Protein AF-A0A8T3W812-F1 (afdb_monomer_lite)

Foldseek 3Di:
DWDWDWDWDADPNDTDIAIATEDDPVCCVQWAWPDKDWFDDPRVVVVVQCVVPVCSRVFFRYKYWDPVPPCNVVSCVVVVRITIMITTGGDD

Sequence (92 aa):
MKGKFELNHTNNGRLETLIINEISKQETKNKVLLGSAYCVNIGHCAYLGTRHCNNFLSRVKYYFLDEEAINLKDYRKMEPNGICVEFYSDKK

Structure (mmCIF, N/CA/C/O backbone):
data_AF-A0A8T3W812-F1
#
_entry.id   AF-A0A8T3W812-F1
#
loop_
_atom_site.group_PDB
_atom_site.id
_atom_site.type_symbol
_atom_site.label_atom_id
_atom_site.label_alt_id
_atom_site.label_comp_id
_atom_site.label_asym_id
_atom_site.label_entity_id
_atom_site.label_seq_id
_atom_site.pdbx_PDB_ins_code
_atom_site.Cartn_x
_atom_site.Cartn_y
_atom_site.Cartn_z
_atom_site.occupancy
_atom_site.B_iso_or_equiv
_atom_site.auth_seq_id
_atom_site.auth_comp_id
_atom_site.auth_asym_id
_atom_site.auth_atom_id
_atom_site.pdbx_PDB_model_num
ATOM 1 N N . MET A 1 1 ? 13.998 9.986 3.387 1.00 47.53 1 MET A N 1
ATOM 2 C CA . MET A 1 1 ? 12.671 10.525 3.767 1.00 47.53 1 MET A CA 1
ATOM 3 C C . MET A 1 1 ? 11.657 9.423 3.536 1.00 47.53 1 MET A C 1
ATOM 5 O O . MET A 1 1 ? 11.740 8.815 2.482 1.00 47.53 1 MET A O 1
ATOM 9 N N . LYS A 1 2 ? 10.764 9.135 4.492 1.00 66.44 2 LYS A N 1
ATOM 10 C CA . LYS A 1 2 ? 9.639 8.211 4.257 1.00 66.44 2 LYS A CA 1
ATOM 11 C C . LYS A 1 2 ? 8.649 8.880 3.296 1.00 66.44 2 LYS A C 1
ATOM 13 O O . LYS A 1 2 ? 8.279 10.031 3.540 1.00 66.44 2 LYS A O 1
ATOM 18 N N . GLY A 1 3 ? 8.283 8.209 2.210 1.00 83.25 3 GLY A N 1
ATOM 19 C CA . GLY A 1 3 ? 7.360 8.704 1.197 1.00 83.25 3 GLY A CA 1
ATOM 20 C C . GLY A 1 3 ? 5.901 8.707 1.658 1.00 83.25 3 GLY A C 1
ATOM 21 O O . GLY A 1 3 ? 5.510 8.045 2.623 1.00 83.25 3 GLY A O 1
ATOM 22 N N . LYS A 1 4 ? 5.070 9.463 0.941 1.00 89.50 4 LYS A N 1
ATOM 23 C CA . LYS A 1 4 ? 3.609 9.453 1.076 1.00 89.50 4 LYS A CA 1
ATOM 24 C C . LYS A 1 4 ? 3.005 9.198 -0.293 1.00 89.50 4 LYS A C 1
ATOM 26 O O . LYS A 1 4 ? 3.497 9.734 -1.282 1.00 89.50 4 LYS A O 1
ATOM 31 N N . PHE A 1 5 ? 1.959 8.385 -0.336 1.00 87.12 5 PHE A N 1
ATOM 32 C CA . PHE A 1 5 ? 1.192 8.138 -1.546 1.00 87.12 5 PHE A CA 1
ATOM 33 C C . PHE A 1 5 ? -0.236 8.637 -1.342 1.00 87.12 5 PHE A C 1
ATOM 35 O O . PHE A 1 5 ? -0.905 8.244 -0.385 1.00 87.12 5 PHE A O 1
ATOM 42 N N . GLU A 1 6 ? -0.677 9.526 -2.225 1.00 89.69 6 GLU A N 1
ATOM 43 C CA . GLU A 1 6 ? -2.026 10.081 -2.211 1.00 89.69 6 GLU A CA 1
ATOM 44 C C . GLU A 1 6 ? -2.887 9.339 -3.224 1.00 89.69 6 GLU A C 1
ATOM 46 O O . GLU A 1 6 ? -2.545 9.235 -4.403 1.00 89.69 6 GLU A O 1
ATOM 51 N N . LEU A 1 7 ? -4.019 8.825 -2.756 1.00 84.06 7 LEU A N 1
ATOM 52 C CA . LEU A 1 7 ? -4.992 8.146 -3.588 1.00 84.06 7 LEU A CA 1
ATOM 53 C C . LEU A 1 7 ? -6.321 8.883 -3.523 1.00 84.06 7 LEU A C 1
ATOM 55 O O . LEU A 1 7 ? -6.968 8.946 -2.480 1.00 84.06 7 LEU A O 1
ATOM 59 N N . ASN A 1 8 ? -6.731 9.420 -4.665 1.00 85.00 8 ASN A N 1
ATOM 60 C CA . ASN A 1 8 ? -8.033 10.049 -4.814 1.00 85.00 8 ASN A CA 1
ATOM 61 C C . ASN A 1 8 ? -9.066 8.982 -5.183 1.00 85.00 8 ASN A C 1
ATOM 63 O O . ASN A 1 8 ? -8.869 8.222 -6.133 1.00 85.00 8 ASN A O 1
ATOM 67 N N . HIS A 1 9 ? -10.163 8.923 -4.434 1.00 77.50 9 HIS A N 1
ATOM 68 C CA . HIS A 1 9 ? -11.262 7.990 -4.680 1.00 77.50 9 HIS A CA 1
ATOM 69 C C . HIS A 1 9 ? -12.613 8.670 -4.484 1.00 77.50 9 HIS A C 1
ATOM 71 O O . HIS A 1 9 ? -12.714 9.698 -3.818 1.00 77.50 9 HIS A O 1
ATOM 77 N N . THR A 1 10 ? -13.660 8.118 -5.094 1.00 78.81 10 THR A N 1
ATOM 78 C CA . THR A 1 10 ? -15.023 8.628 -4.929 1.00 78.81 10 THR A CA 1
ATOM 79 C C . THR A 1 10 ? -15.797 7.724 -3.982 1.00 78.81 10 THR A C 1
ATOM 81 O O . THR A 1 10 ? -16.004 6.549 -4.274 1.00 78.81 10 THR A O 1
ATOM 84 N N . ASN A 1 11 ? -16.273 8.293 -2.880 1.00 74.00 11 ASN A N 1
ATOM 85 C CA . ASN A 1 11 ? -17.103 7.620 -1.892 1.00 74.00 11 ASN A CA 1
ATOM 86 C C . ASN A 1 11 ? -18.472 8.311 -1.831 1.00 74.00 11 ASN A C 1
ATOM 88 O O . ASN A 1 11 ? -18.557 9.498 -1.518 1.00 74.00 11 ASN A O 1
ATOM 92 N N . ASN A 1 12 ? -19.547 7.601 -2.187 1.00 78.44 12 ASN A N 1
ATOM 93 C CA . ASN A 1 12 ? -20.915 8.143 -2.236 1.00 78.44 12 ASN A CA 1
ATOM 94 C C . ASN A 1 12 ? -21.028 9.499 -2.972 1.00 78.44 12 ASN A C 1
ATOM 96 O O . ASN A 1 12 ? -21.709 10.417 -2.518 1.00 78.44 12 ASN A O 1
ATOM 100 N N . GLY A 1 13 ? -20.322 9.642 -4.099 1.00 79.56 13 GL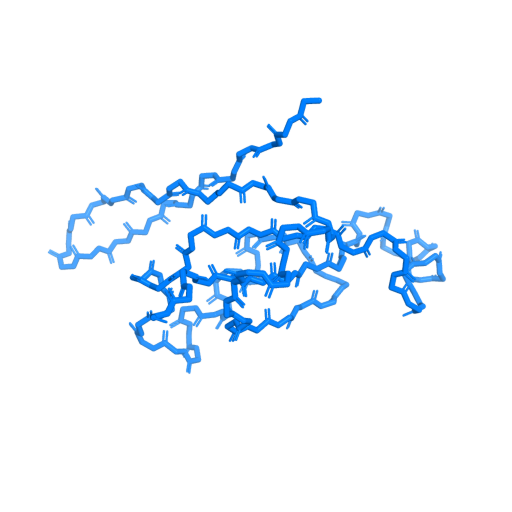Y A N 1
ATOM 101 C CA . GLY A 1 13 ? -20.320 10.865 -4.913 1.00 79.56 13 GLY A CA 1
ATOM 102 C C . GLY A 1 13 ? -19.431 12.000 -4.391 1.00 79.56 13 GLY A C 1
ATOM 103 O O . GLY A 1 13 ? -19.367 13.051 -5.024 1.00 79.56 13 GLY A O 1
ATOM 104 N N . ARG A 1 14 ? -18.717 11.808 -3.275 1.00 83.25 14 ARG A N 1
ATOM 105 C CA . ARG A 1 14 ? -17.719 12.755 -2.761 1.00 83.25 14 ARG A CA 1
ATOM 106 C C . ARG A 1 14 ? -16.318 12.299 -3.132 1.00 83.25 14 ARG A C 1
ATOM 108 O O . ARG A 1 14 ? -15.973 11.136 -2.934 1.00 83.25 14 ARG A O 1
ATOM 115 N N . LEU A 1 15 ? -15.519 13.218 -3.668 1.00 84.12 15 LEU A N 1
ATOM 116 C CA . LEU A 1 15 ? -14.092 12.992 -3.851 1.00 84.12 15 LEU A CA 1
ATOM 117 C C . LEU A 1 15 ? -13.414 13.050 -2.481 1.00 84.12 15 LEU A C 1
ATOM 119 O O . LEU A 1 15 ? -13.519 14.048 -1.771 1.00 84.12 15 LEU A O 1
ATOM 123 N N . GLU A 1 16 ? -12.735 11.974 -2.125 1.00 87.00 16 GLU A N 1
ATOM 124 C CA . GLU A 1 16 ? -11.949 11.847 -0.908 1.00 87.00 16 GLU A CA 1
ATOM 125 C C . GLU A 1 16 ? -10.494 11.551 -1.282 1.00 87.00 16 GLU A C 1
ATOM 127 O O . GLU A 1 16 ? -10.213 10.887 -2.285 1.00 87.00 16 GLU A O 1
ATOM 132 N N . THR A 1 17 ? -9.564 12.017 -0.452 1.00 87.56 17 THR A N 1
ATOM 133 C CA . THR A 1 17 ? -8.135 11.733 -0.600 1.00 87.56 17 THR A CA 1
ATOM 134 C C . THR A 1 17 ? -7.679 10.861 0.558 1.00 87.56 17 THR A C 1
ATOM 136 O O . THR A 1 17 ? -7.782 11.244 1.724 1.00 87.56 17 THR A O 1
ATOM 139 N N . LEU A 1 18 ? -7.157 9.683 0.234 1.00 88.19 18 LEU A N 1
ATOM 140 C CA . LEU A 1 18 ? -6.523 8.781 1.179 1.00 88.19 18 LEU A CA 1
ATOM 141 C C . LEU A 1 18 ? -5.010 8.987 1.131 1.00 88.19 18 LEU A C 1
ATOM 143 O O . LEU A 1 18 ? -4.397 8.887 0.071 1.00 88.19 18 LEU A O 1
ATOM 147 N N . ILE A 1 19 ? -4.405 9.237 2.290 1.00 90.19 19 ILE A N 1
ATOM 148 C CA . ILE A 1 19 ? -2.951 9.337 2.429 1.00 90.19 19 ILE A CA 1
ATOM 149 C C . ILE A 1 19 ? -2.434 8.021 3.004 1.00 90.19 19 ILE A C 1
ATOM 151 O O . ILE A 1 19 ? -2.758 7.660 4.137 1.00 90.19 19 ILE A O 1
ATOM 155 N N . ILE A 1 20 ? -1.605 7.325 2.232 1.00 91.94 20 ILE A N 1
ATOM 156 C CA . ILE A 1 20 ? -0.966 6.069 2.626 1.00 91.94 20 ILE A CA 1
ATOM 157 C C . ILE A 1 20 ? 0.513 6.354 2.904 1.00 91.94 20 ILE A C 1
ATOM 159 O O . ILE A 1 20 ? 1.210 6.951 2.081 1.00 91.94 20 ILE A O 1
ATOM 163 N N . ASN A 1 21 ? 0.998 5.947 4.078 1.00 93.75 21 ASN A N 1
ATOM 164 C CA . ASN A 1 21 ? 2.363 6.251 4.513 1.00 93.75 21 ASN A CA 1
ATOM 165 C C . ASN A 1 21 ? 3.323 5.104 4.199 1.00 93.75 21 ASN A C 1
ATOM 167 O O . ASN A 1 21 ? 3.017 3.944 4.474 1.00 93.75 21 ASN A O 1
ATOM 171 N N . GLU A 1 22 ? 4.505 5.430 3.688 1.00 93.75 22 GLU A N 1
ATOM 172 C CA . GLU A 1 22 ? 5.567 4.443 3.532 1.00 93.75 22 GLU A CA 1
ATOM 173 C C . GLU A 1 22 ? 6.125 4.026 4.900 1.00 93.75 22 GLU A C 1
ATOM 175 O O . GLU A 1 22 ? 6.373 4.869 5.771 1.00 93.75 22 GLU A O 1
ATOM 180 N N . ILE A 1 23 ? 6.344 2.727 5.090 1.00 94.31 23 ILE A N 1
ATOM 181 C CA . ILE A 1 23 ? 6.936 2.147 6.300 1.00 94.31 23 ILE A CA 1
ATOM 182 C C . ILE A 1 23 ? 8.160 1.295 5.959 1.00 94.31 23 ILE A C 1
ATOM 184 O O . ILE A 1 23 ? 8.298 0.808 4.844 1.00 94.31 23 ILE A O 1
ATOM 188 N N . SER A 1 24 ? 9.049 1.099 6.932 1.00 92.81 24 SER A N 1
ATOM 189 C CA . SER A 1 24 ? 10.203 0.201 6.806 1.00 92.81 24 SER A CA 1
ATOM 190 C C . SER A 1 24 ? 9.836 -1.271 7.026 1.00 92.81 24 SER A C 1
ATOM 192 O O . SER A 1 24 ? 8.841 -1.593 7.680 1.00 92.81 24 SER A O 1
ATOM 194 N N . LYS A 1 25 ? 10.716 -2.180 6.585 1.00 91.56 25 LYS A N 1
ATOM 195 C CA . LYS A 1 25 ? 10.607 -3.633 6.818 1.00 91.56 25 LYS A CA 1
ATOM 196 C C . LYS A 1 25 ? 10.524 -4.007 8.304 1.00 91.56 25 LYS A C 1
ATOM 198 O O . LYS A 1 25 ? 9.967 -5.040 8.655 1.00 91.56 25 LYS A O 1
ATOM 203 N N . GLN A 1 26 ? 11.088 -3.207 9.211 1.00 92.50 26 GLN A N 1
ATOM 204 C CA . GLN A 1 26 ? 10.961 -3.451 10.651 1.00 92.50 26 GLN A CA 1
ATOM 205 C C . GLN A 1 26 ? 9.554 -3.116 11.161 1.00 92.50 26 GLN A C 1
ATOM 207 O O . GLN A 1 26 ? 9.028 -3.823 12.021 1.00 92.50 26 GLN A O 1
ATOM 212 N N . GLU A 1 27 ? 8.940 -2.061 10.628 1.00 93.25 27 GLU A N 1
ATOM 213 C CA . GLU A 1 27 ? 7.610 -1.597 11.028 1.00 93.25 27 GLU A CA 1
ATOM 214 C C . GLU A 1 27 ? 6.497 -2.551 10.576 1.00 93.25 27 GLU A C 1
ATOM 216 O O . GLU A 1 27 ? 5.493 -2.670 11.283 1.00 93.25 27 GLU A O 1
ATOM 221 N N . THR A 1 28 ? 6.685 -3.287 9.471 1.00 93.25 28 THR A N 1
ATOM 222 C CA . THR A 1 28 ? 5.695 -4.261 8.966 1.00 93.25 28 THR A CA 1
ATOM 223 C C . THR A 1 28 ? 5.343 -5.340 9.993 1.00 93.25 28 THR A C 1
ATOM 225 O O . THR A 1 28 ? 4.190 -5.759 10.076 1.00 93.25 28 THR A O 1
ATOM 228 N N . LYS A 1 29 ? 6.288 -5.729 10.863 1.00 92.81 29 LYS A N 1
ATOM 229 C CA . LYS A 1 29 ? 6.091 -6.743 11.922 1.00 92.81 29 LYS A CA 1
ATOM 230 C C . LYS A 1 29 ? 4.978 -6.385 12.917 1.00 92.81 29 LYS A C 1
ATOM 232 O O . LYS A 1 29 ? 4.372 -7.264 13.536 1.00 92.81 29 LYS A O 1
ATOM 237 N N . ASN A 1 30 ? 4.702 -5.090 13.066 1.00 93.62 30 ASN A N 1
ATOM 238 C CA . ASN A 1 30 ? 3.683 -4.552 13.965 1.00 93.62 30 ASN A CA 1
ATOM 239 C C . ASN A 1 30 ? 2.409 -4.125 13.224 1.00 93.62 30 ASN A C 1
ATOM 241 O O . ASN A 1 30 ? 1.589 -3.394 13.781 1.00 93.62 30 ASN A O 1
ATOM 245 N N . LYS A 1 31 ? 2.237 -4.560 11.974 1.00 95.19 31 LYS A N 1
ATOM 246 C CA . LYS A 1 31 ? 1.098 -4.239 11.114 1.00 95.19 31 LYS A CA 1
ATOM 247 C C . LYS A 1 31 ? 0.453 -5.515 10.575 1.00 95.19 31 LYS A C 1
ATOM 249 O O . LYS A 1 31 ? 0.965 -6.616 10.768 1.00 95.19 31 LYS A O 1
ATOM 254 N N . VAL A 1 32 ? -0.707 -5.370 9.942 1.00 95.19 32 VAL A N 1
ATOM 255 C CA . VAL A 1 32 ? -1.437 -6.486 9.321 1.00 95.19 32 VAL A CA 1
ATOM 256 C C . VAL A 1 32 ? -1.358 -6.341 7.813 1.00 95.19 32 VAL A C 1
ATOM 258 O O . VAL A 1 32 ? -1.801 -5.325 7.280 1.00 95.19 32 VAL A O 1
ATOM 261 N N . LEU A 1 33 ? -0.804 -7.350 7.139 1.00 92.38 33 LEU A N 1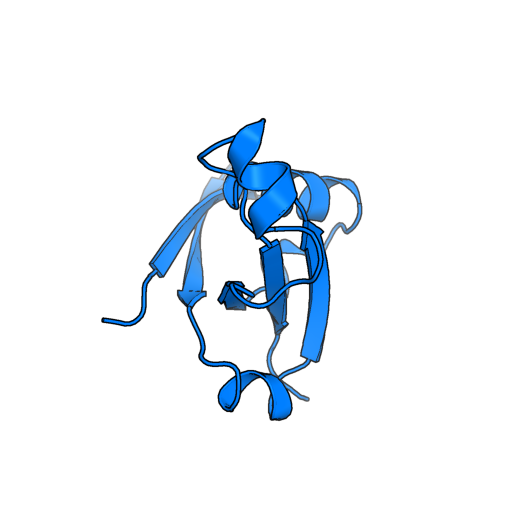
ATOM 262 C CA . LEU A 1 33 ? -0.741 -7.404 5.682 1.00 92.38 33 LEU A CA 1
ATOM 263 C C . LEU A 1 33 ? -2.160 -7.527 5.110 1.00 92.38 33 LEU A C 1
ATOM 265 O O . LEU A 1 33 ? -2.916 -8.428 5.472 1.00 92.38 33 LEU A O 1
ATOM 269 N N . LEU A 1 34 ? -2.521 -6.601 4.227 1.00 90.25 34 LEU A N 1
ATOM 270 C CA . LEU A 1 34 ? -3.792 -6.595 3.500 1.00 90.25 34 LEU A CA 1
ATOM 271 C C . LEU A 1 34 ? -3.663 -7.242 2.122 1.00 90.25 34 LEU A C 1
ATOM 273 O O . LEU A 1 34 ? -4.638 -7.792 1.617 1.00 90.25 34 LEU A O 1
ATOM 277 N N . GLY A 1 35 ? -2.477 -7.157 1.525 1.00 87.56 35 GLY A N 1
ATOM 278 C CA . GLY A 1 35 ? -2.172 -7.737 0.227 1.00 87.56 35 GLY A CA 1
ATOM 279 C C . GLY A 1 35 ? -0.836 -7.241 -0.307 1.00 87.56 35 GLY A C 1
ATOM 280 O O . GLY A 1 35 ? -0.306 -6.230 0.157 1.00 87.56 35 GLY A O 1
ATOM 281 N N . SER A 1 36 ? -0.315 -7.958 -1.293 1.00 86.88 36 SER A N 1
ATOM 282 C CA . SER A 1 36 ? 0.902 -7.616 -2.018 1.00 86.88 36 SER A CA 1
ATOM 283 C C . SER A 1 36 ? 0.619 -7.543 -3.513 1.00 86.88 36 SER A C 1
ATOM 285 O O . SER A 1 36 ? -0.291 -8.194 -4.031 1.00 86.88 36 SER A O 1
ATOM 287 N N . ALA A 1 37 ? 1.387 -6.714 -4.203 1.00 82.31 37 ALA A N 1
ATOM 288 C CA . ALA A 1 37 ? 1.342 -6.587 -5.644 1.00 82.31 37 ALA A CA 1
ATOM 289 C C . ALA A 1 37 ? 2.764 -6.455 -6.178 1.00 82.31 37 ALA A C 1
ATOM 291 O O . ALA A 1 37 ? 3.589 -5.716 -5.639 1.00 82.31 37 ALA A O 1
ATOM 292 N N . TYR A 1 38 ? 3.025 -7.178 -7.258 1.00 79.06 38 TYR A N 1
ATOM 293 C CA . TYR A 1 38 ? 4.328 -7.254 -7.893 1.00 79.06 38 TYR A CA 1
ATOM 294 C C . TYR A 1 38 ? 4.232 -6.626 -9.272 1.00 79.06 38 TYR A C 1
ATOM 296 O O . TYR A 1 38 ? 3.223 -6.781 -9.961 1.00 79.06 38 TYR A O 1
ATOM 304 N N . CYS A 1 39 ? 5.316 -5.984 -9.695 1.00 70.00 39 CYS A N 1
ATOM 305 C CA . CYS A 1 39 ? 5.564 -5.672 -11.095 1.00 70.00 39 CYS A CA 1
ATOM 306 C C . CYS A 1 39 ? 4.593 -4.650 -11.726 1.00 70.00 39 CYS A C 1
ATOM 308 O O . CYS A 1 39 ? 4.552 -4.515 -12.947 1.00 70.00 39 CYS A O 1
ATOM 310 N N . VAL A 1 40 ? 3.853 -3.883 -10.920 1.00 68.81 40 VAL A N 1
ATOM 311 C CA . VAL A 1 40 ? 2.945 -2.814 -11.381 1.00 68.81 40 VAL A CA 1
ATOM 312 C C . VAL A 1 40 ? 3.102 -1.564 -10.513 1.00 68.81 40 VAL A C 1
ATOM 314 O O . VAL A 1 40 ? 3.629 -1.649 -9.408 1.00 68.81 40 VAL A O 1
ATOM 317 N N . ASN A 1 41 ? 2.687 -0.388 -10.999 1.00 75.44 41 ASN A N 1
ATOM 318 C CA . ASN A 1 41 ? 2.798 0.850 -10.216 1.00 75.44 41 ASN A CA 1
ATOM 319 C C . ASN A 1 41 ? 1.818 0.865 -9.021 1.00 75.44 41 ASN A C 1
ATOM 321 O O . ASN A 1 41 ? 0.756 0.245 -9.066 1.00 75.44 41 ASN A O 1
ATOM 325 N N . ILE A 1 42 ? 2.153 1.612 -7.962 1.00 75.56 42 ILE A N 1
ATOM 326 C CA . ILE A 1 42 ? 1.395 1.624 -6.694 1.00 75.56 42 ILE A CA 1
ATOM 327 C C . ILE A 1 42 ? -0.074 2.046 -6.869 1.00 75.56 42 ILE A C 1
ATOM 329 O O . ILE A 1 42 ? -0.954 1.501 -6.203 1.00 75.56 42 ILE A O 1
ATOM 333 N N . GLY A 1 43 ? -0.356 2.963 -7.801 1.00 74.50 43 GLY A N 1
ATOM 334 C CA . GLY A 1 43 ? -1.720 3.386 -8.120 1.00 74.50 43 GLY A CA 1
ATOM 335 C C . GLY A 1 43 ? -2.545 2.263 -8.749 1.00 74.50 43 GLY A C 1
ATOM 336 O O . GLY A 1 43 ? -3.696 2.056 -8.369 1.00 74.50 43 GLY A O 1
ATOM 337 N N . HIS A 1 44 ? -1.941 1.485 -9.647 1.00 75.31 44 HIS A N 1
ATOM 338 C CA . HIS A 1 44 ? -2.551 0.309 -10.257 1.00 75.31 44 HIS A CA 1
ATOM 339 C C . HIS A 1 44 ? -2.823 -0.768 -9.201 1.00 75.31 44 HIS A C 1
ATOM 341 O O . HIS A 1 44 ? -3.920 -1.327 -9.170 1.00 75.31 44 HIS A O 1
ATOM 347 N N . CYS A 1 45 ? -1.877 -1.020 -8.289 1.00 75.88 45 CYS A N 1
ATOM 348 C CA . CYS A 1 45 ? -2.091 -1.963 -7.191 1.00 75.88 45 CYS A CA 1
ATOM 349 C C . CYS A 1 45 ? -3.281 -1.550 -6.323 1.00 75.88 45 CYS A C 1
ATOM 351 O O . CYS A 1 45 ? -4.130 -2.373 -5.984 1.00 75.88 45 CYS A O 1
ATOM 353 N N . ALA A 1 46 ? -3.348 -0.265 -5.973 1.00 76.56 46 ALA A N 1
ATOM 354 C CA . ALA A 1 46 ? -4.407 0.247 -5.128 1.00 76.56 46 ALA A CA 1
ATOM 355 C C . ALA A 1 46 ? -5.775 0.184 -5.828 1.00 76.56 46 ALA A C 1
ATOM 357 O O . ALA A 1 46 ? -6.745 -0.232 -5.200 1.00 76.56 46 ALA A O 1
ATOM 358 N N . TYR A 1 47 ? -5.842 0.495 -7.129 1.00 81.19 47 TYR A N 1
ATOM 359 C CA . TYR A 1 47 ? -7.043 0.314 -7.952 1.00 81.19 47 TYR A CA 1
ATOM 360 C C . TYR A 1 47 ? -7.512 -1.148 -7.996 1.00 81.19 47 TYR A C 1
ATOM 362 O O . TYR A 1 47 ? -8.691 -1.426 -7.801 1.00 81.19 47 TYR A O 1
ATOM 370 N N . LEU A 1 48 ? -6.608 -2.110 -8.201 1.00 80.00 48 LEU A N 1
ATOM 371 C CA . LEU A 1 48 ? -6.981 -3.528 -8.151 1.00 80.00 48 LEU A CA 1
ATOM 372 C C . LEU A 1 48 ? -7.485 -3.926 -6.757 1.00 80.00 48 LEU A C 1
ATOM 374 O O . LEU A 1 48 ? -8.490 -4.629 -6.642 1.00 80.00 48 LEU A O 1
ATOM 378 N N . GLY A 1 49 ? -6.847 -3.416 -5.701 1.00 79.62 49 GLY A N 1
ATOM 379 C CA . GLY A 1 49 ? -7.293 -3.596 -4.322 1.00 79.62 49 GLY A CA 1
ATOM 380 C C . GLY A 1 49 ? -8.740 -3.144 -4.104 1.00 79.62 49 GLY A C 1
ATOM 381 O O . GLY A 1 49 ? -9.516 -3.878 -3.492 1.00 79.62 49 GLY A O 1
ATOM 382 N N . THR A 1 50 ? -9.140 -1.995 -4.662 1.00 80.00 50 THR A N 1
ATOM 383 C CA . THR A 1 50 ? -10.529 -1.508 -4.556 1.00 80.00 50 THR A CA 1
ATOM 384 C C . THR A 1 50 ? -11.526 -2.382 -5.309 1.00 80.00 50 THR A C 1
ATOM 386 O O . THR A 1 50 ? -12.650 -2.557 -4.847 1.00 80.00 50 THR A O 1
ATOM 389 N N . ARG A 1 51 ? -11.126 -2.966 -6.447 1.00 80.25 51 ARG A N 1
ATOM 390 C CA . ARG A 1 51 ? -11.998 -3.842 -7.242 1.00 80.25 51 ARG A CA 1
ATOM 391 C C . ARG A 1 51 ? -12.245 -5.200 -6.602 1.00 80.25 51 ARG A C 1
ATOM 393 O O . ARG A 1 51 ? -13.319 -5.763 -6.793 1.00 80.25 51 ARG A O 1
ATOM 400 N N . HIS A 1 52 ? -11.257 -5.739 -5.895 1.00 79.69 52 HIS A N 1
ATOM 401 C CA . HIS A 1 52 ? -11.338 -7.079 -5.309 1.00 79.69 52 HIS A CA 1
ATOM 402 C C . HIS A 1 52 ? -11.761 -7.076 -3.837 1.00 79.69 52 HIS A C 1
ATOM 404 O O . HIS A 1 52 ? -12.176 -8.111 -3.319 1.00 79.69 52 HIS A O 1
ATOM 410 N N . CYS A 1 53 ? -11.668 -5.936 -3.151 1.00 80.88 53 CYS A N 1
ATOM 411 C CA . CYS A 1 53 ? -11.983 -5.826 -1.736 1.00 80.88 53 CYS A CA 1
ATOM 412 C C . CYS A 1 53 ? -12.695 -4.497 -1.447 1.00 80.88 53 CYS A C 1
ATOM 414 O O . CYS A 1 53 ? -12.080 -3.433 -1.375 1.00 80.88 53 CYS A O 1
ATOM 416 N N . ASN A 1 54 ? -14.010 -4.579 -1.219 1.00 77.94 54 ASN A N 1
ATOM 417 C CA . ASN A 1 54 ? -14.897 -3.420 -1.037 1.00 77.94 54 ASN A CA 1
ATOM 418 C C . ASN A 1 54 ? -14.496 -2.494 0.126 1.00 77.94 54 ASN A C 1
ATOM 420 O O . ASN A 1 54 ? -14.892 -1.335 0.151 1.00 77.94 54 ASN A O 1
ATOM 424 N N . ASN A 1 55 ? -13.726 -2.991 1.099 1.00 84.88 55 ASN A N 1
ATOM 425 C CA . ASN A 1 55 ? -13.238 -2.210 2.238 1.00 84.88 55 ASN A CA 1
ATOM 426 C C . ASN A 1 55 ? -11.712 -2.028 2.234 1.00 84.88 55 ASN A C 1
ATOM 428 O O . ASN A 1 55 ? -11.125 -1.716 3.270 1.00 84.88 55 ASN A O 1
ATOM 432 N N . PHE A 1 56 ? -11.052 -2.228 1.089 1.00 87.62 56 PHE A N 1
ATOM 433 C CA . PHE A 1 56 ? -9.603 -2.073 0.971 1.00 87.62 56 PHE A CA 1
ATOM 434 C C . PHE A 1 56 ? -9.154 -0.663 1.363 1.00 87.62 56 PHE A C 1
ATOM 436 O O . PHE A 1 56 ? -8.313 -0.506 2.248 1.00 87.62 56 PHE A O 1
ATOM 443 N N . LEU A 1 57 ? -9.778 0.360 0.773 1.00 84.00 57 LEU A N 1
ATOM 444 C CA . LEU A 1 57 ? -9.415 1.759 1.009 1.00 84.00 57 LEU A CA 1
ATOM 445 C C . LEU A 1 57 ? -9.646 2.211 2.450 1.00 84.00 57 LEU A C 1
ATOM 447 O O . LEU A 1 57 ? -8.865 2.992 2.976 1.00 84.00 57 LEU A O 1
ATOM 451 N N . SER A 1 58 ? -10.665 1.681 3.128 1.00 85.81 58 SER A N 1
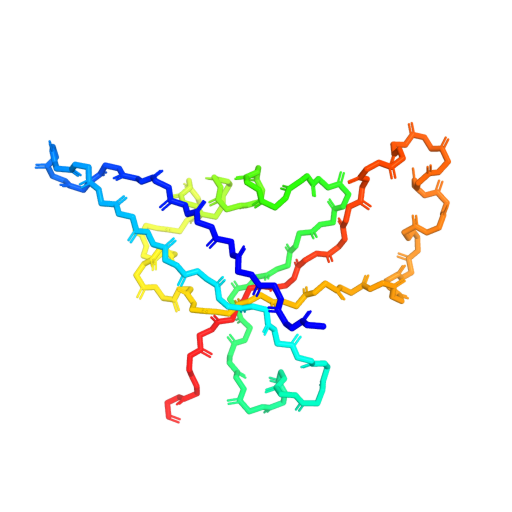ATOM 452 C CA . SER A 1 58 ? -10.911 2.015 4.535 1.00 85.81 58 SER A CA 1
ATOM 453 C C . SER A 1 58 ? -9.933 1.329 5.496 1.00 85.81 58 SER A C 1
ATOM 455 O O . SER A 1 58 ? -9.885 1.669 6.677 1.00 85.81 58 SER A O 1
ATOM 457 N N . ARG A 1 59 ? -9.196 0.314 5.029 1.00 90.19 59 ARG A N 1
ATOM 458 C CA . ARG A 1 59 ? -8.271 -0.487 5.846 1.00 90.19 59 ARG A CA 1
ATOM 459 C C . ARG A 1 59 ? -6.816 -0.113 5.616 1.00 90.19 59 ARG A C 1
ATOM 461 O O . ARG A 1 59 ? -6.027 -0.196 6.557 1.00 90.19 59 ARG A O 1
ATOM 468 N N . VAL A 1 60 ? -6.456 0.241 4.386 1.00 91.75 60 VAL A N 1
ATOM 469 C CA . VAL A 1 60 ? -5.072 0.527 4.021 1.00 91.75 60 VAL A CA 1
ATOM 470 C C . VAL A 1 60 ? -4.617 1.852 4.619 1.00 91.75 60 VAL A C 1
ATOM 472 O O . VAL A 1 60 ? -5.259 2.886 4.470 1.00 91.75 60 VAL A O 1
ATOM 475 N N . LYS A 1 61 ? -3.497 1.799 5.335 1.00 92.75 61 LYS A N 1
ATOM 476 C CA . LYS A 1 61 ? -2.887 2.962 5.995 1.00 92.75 61 LYS A CA 1
ATOM 477 C C . LYS A 1 61 ? -1.407 3.100 5.681 1.00 92.75 61 LYS A C 1
ATOM 479 O O . LYS A 1 61 ? -0.867 4.207 5.721 1.00 92.75 61 LYS A O 1
ATOM 484 N N . TYR A 1 62 ? -0.762 1.980 5.367 1.00 94.38 62 TYR A N 1
ATOM 485 C CA . TYR A 1 62 ? 0.666 1.934 5.108 1.00 94.38 62 TYR A CA 1
ATOM 486 C C . TYR A 1 62 ? 0.978 1.126 3.858 1.00 94.38 62 TYR A C 1
ATOM 488 O O . TYR A 1 62 ? 0.223 0.219 3.496 1.00 94.38 62 TYR A O 1
ATOM 496 N N . TYR A 1 63 ? 2.113 1.439 3.244 1.00 93.12 63 TYR A N 1
ATOM 497 C CA . TYR A 1 63 ? 2.718 0.609 2.217 1.00 93.12 63 TYR A CA 1
ATOM 498 C C . TYR A 1 63 ? 4.208 0.396 2.492 1.00 93.12 63 TYR A C 1
ATOM 500 O O . TYR A 1 63 ? 4.861 1.240 3.101 1.00 93.12 63 TYR A O 1
ATOM 508 N N . PHE A 1 64 ? 4.738 -0.737 2.050 1.00 91.94 64 PHE A N 1
ATOM 509 C CA . PHE A 1 64 ? 6.168 -1.038 2.061 1.00 91.94 64 PHE A CA 1
ATOM 510 C C . PHE A 1 64 ? 6.601 -1.374 0.636 1.00 91.94 64 PHE A C 1
ATOM 512 O O . PHE A 1 64 ? 5.943 -2.178 -0.025 1.00 91.94 64 PHE A O 1
ATOM 519 N N . LEU A 1 65 ? 7.679 -0.746 0.166 1.00 89.12 65 LEU A N 1
ATOM 520 C CA . LEU A 1 65 ? 8.317 -1.098 -1.098 1.00 89.12 65 LEU A CA 1
ATOM 521 C C . LEU A 1 65 ? 9.349 -2.193 -0.837 1.00 89.12 65 LEU A C 1
ATOM 523 O O . LEU A 1 65 ? 10.382 -1.949 -0.214 1.00 89.12 65 LEU A O 1
ATOM 527 N N . ASP A 1 66 ? 9.064 -3.399 -1.317 1.00 85.31 66 ASP A N 1
ATOM 528 C CA . ASP A 1 66 ? 9.992 -4.518 -1.200 1.00 85.31 66 ASP A CA 1
ATOM 529 C C . ASP A 1 66 ? 11.000 -4.486 -2.354 1.00 85.31 66 ASP A C 1
ATOM 531 O O . ASP A 1 66 ? 10.796 -5.064 -3.423 1.00 85.31 66 ASP A O 1
ATOM 535 N N . GLU A 1 67 ? 12.102 -3.768 -2.150 1.00 75.25 67 GLU A N 1
ATOM 536 C CA . GLU A 1 67 ? 13.202 -3.691 -3.120 1.00 75.25 67 GLU A CA 1
ATOM 537 C C . GLU A 1 67 ? 14.000 -4.999 -3.237 1.00 75.25 67 GLU A C 1
ATOM 539 O O . GLU A 1 67 ? 14.723 -5.200 -4.218 1.00 75.25 67 GLU A O 1
ATOM 544 N N . GLU A 1 68 ? 13.871 -5.891 -2.250 1.00 72.56 68 GLU A N 1
ATOM 545 C CA . GLU A 1 68 ? 14.556 -7.185 -2.197 1.00 72.56 68 GLU A CA 1
ATOM 546 C C . GLU A 1 68 ? 13.720 -8.315 -2.807 1.00 72.56 68 GLU A C 1
ATOM 548 O O . GLU A 1 68 ? 14.210 -9.444 -2.901 1.00 72.56 68 GLU A O 1
ATOM 553 N N . ALA A 1 69 ? 12.488 -8.026 -3.242 1.00 71.62 69 ALA A N 1
ATOM 554 C CA . ALA A 1 69 ? 11.588 -9.008 -3.822 1.00 71.62 69 ALA A CA 1
ATOM 555 C C . ALA A 1 69 ? 12.291 -9.797 -4.937 1.00 71.62 69 ALA A C 1
ATOM 557 O O . ALA A 1 69 ? 12.782 -9.243 -5.931 1.00 71.62 69 ALA A O 1
ATOM 558 N N . ILE A 1 70 ? 12.331 -11.121 -4.760 1.00 61.12 70 ILE A N 1
ATOM 559 C CA . ILE A 1 70 ? 12.877 -12.053 -5.746 1.00 61.12 70 ILE A CA 1
ATOM 560 C C . ILE A 1 70 ? 12.137 -11.791 -7.064 1.00 61.12 70 ILE A C 1
ATOM 562 O O . ILE A 1 70 ? 10.909 -11.739 -7.088 1.00 61.12 70 ILE A O 1
ATOM 566 N N . ASN A 1 71 ? 12.898 -11.599 -8.146 1.00 67.00 71 ASN A N 1
ATOM 567 C CA . ASN A 1 71 ? 12.461 -11.228 -9.503 1.00 67.00 71 ASN A CA 1
ATOM 568 C C . ASN A 1 71 ? 12.301 -9.729 -9.811 1.00 67.00 71 ASN A C 1
ATOM 570 O O . ASN A 1 71 ? 12.175 -9.392 -10.988 1.00 67.00 71 ASN A O 1
ATOM 574 N N . LEU A 1 72 ? 12.388 -8.804 -8.843 1.00 71.81 72 LEU A N 1
ATOM 575 C CA . LEU A 1 72 ? 12.253 -7.371 -9.157 1.00 71.81 72 LEU A CA 1
ATOM 576 C C . LEU A 1 72 ? 13.392 -6.866 -10.055 1.00 71.81 72 LEU A C 1
ATOM 578 O O . LEU A 1 72 ? 13.165 -6.085 -10.977 1.00 71.81 72 LEU A O 1
ATOM 582 N N . LYS A 1 73 ? 14.621 -7.347 -9.823 1.00 71.19 73 LYS A N 1
ATOM 583 C CA . LYS A 1 73 ? 15.796 -6.990 -10.637 1.00 71.19 73 LYS A CA 1
ATOM 584 C C . LYS A 1 73 ? 15.662 -7.442 -12.088 1.00 71.19 73 LYS A C 1
ATOM 586 O O . LYS A 1 73 ? 16.022 -6.689 -12.986 1.00 71.19 73 LYS A O 1
ATOM 591 N N . ASP A 1 74 ? 15.161 -8.653 -12.314 1.00 74.88 74 ASP A N 1
ATOM 592 C CA . ASP A 1 74 ? 14.984 -9.187 -13.664 1.00 74.88 74 ASP A CA 1
ATOM 593 C C . ASP A 1 74 ? 13.786 -8.552 -14.365 1.00 74.88 74 ASP A C 1
ATOM 595 O O . ASP A 1 74 ? 13.879 -8.221 -15.543 1.00 74.88 74 ASP A O 1
ATOM 599 N N . TYR A 1 75 ? 12.706 -8.274 -13.635 1.00 72.12 75 TYR A N 1
ATOM 600 C CA . TYR A 1 75 ? 11.551 -7.576 -14.185 1.00 72.12 75 TYR A CA 1
ATOM 601 C C . TYR A 1 75 ? 11.853 -6.120 -14.543 1.00 72.12 75 TYR A C 1
ATOM 603 O O . TYR A 1 75 ? 11.444 -5.662 -15.605 1.00 72.12 75 TYR A O 1
ATOM 611 N N . ARG A 1 76 ? 12.640 -5.400 -13.731 1.00 73.00 76 ARG A N 1
ATOM 612 C CA . ARG A 1 76 ? 13.075 -4.026 -14.043 1.00 73.00 76 ARG A CA 1
ATOM 613 C C . ARG A 1 76 ? 13.895 -3.915 -15.332 1.00 73.00 76 ARG A C 1
ATOM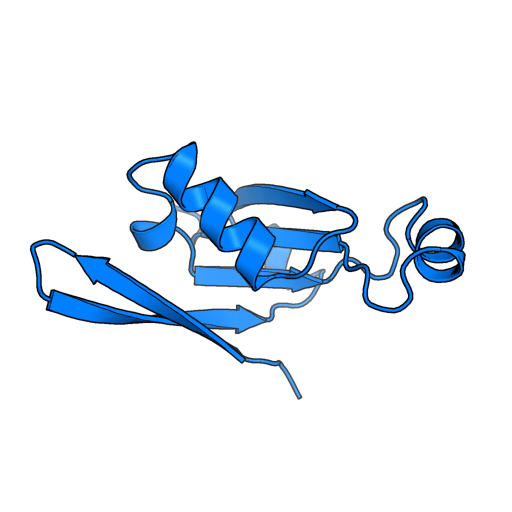 615 O O . ARG A 1 76 ? 14.033 -2.816 -15.858 1.00 73.00 76 ARG A O 1
ATOM 622 N N . LYS A 1 77 ? 14.409 -5.029 -15.873 1.00 79.31 77 LYS A N 1
ATOM 623 C CA . LYS A 1 77 ? 15.009 -5.057 -17.218 1.00 79.31 77 LYS A CA 1
ATOM 624 C C . LYS A 1 77 ? 13.962 -4.899 -18.326 1.00 79.31 77 LYS A C 1
ATOM 626 O O . LYS A 1 77 ? 14.298 -4.389 -19.386 1.00 79.31 77 LYS A O 1
ATOM 631 N N . MET A 1 78 ? 12.731 -5.355 -18.094 1.00 76.06 78 MET A N 1
ATOM 632 C CA . MET A 1 78 ? 11.606 -5.258 -19.033 1.00 76.06 78 MET A CA 1
ATOM 633 C C . MET A 1 78 ? 10.740 -4.027 -18.750 1.00 76.06 78 MET A C 1
ATOM 635 O O . MET A 1 78 ? 10.382 -3.303 -19.669 1.00 76.06 78 MET A O 1
ATOM 639 N N . GLU A 1 79 ? 10.455 -3.768 -17.475 1.00 75.25 79 GLU A N 1
ATOM 640 C CA . GLU A 1 79 ? 9.620 -2.666 -16.997 1.00 75.25 79 GLU A CA 1
ATOM 641 C C . GLU A 1 79 ? 10.386 -1.871 -15.932 1.00 75.25 79 GLU A C 1
ATOM 643 O O . GLU A 1 79 ? 10.305 -2.180 -14.736 1.00 75.25 79 GLU A O 1
ATOM 648 N N . PRO A 1 80 ? 11.148 -0.838 -16.339 1.00 73.56 80 PRO A N 1
ATOM 649 C CA . PRO A 1 80 ? 12.079 -0.112 -15.469 1.00 73.56 80 PRO A CA 1
ATOM 650 C C . PRO A 1 80 ? 11.443 0.469 -14.201 1.00 73.56 80 PRO A C 1
ATOM 652 O O . PRO A 1 80 ? 12.116 0.635 -13.186 1.00 73.56 80 PRO A O 1
ATOM 655 N N . ASN A 1 81 ? 10.135 0.733 -14.249 1.00 72.44 81 ASN A N 1
ATOM 656 C CA . ASN A 1 81 ? 9.358 1.322 -13.159 1.00 72.44 81 ASN A CA 1
ATOM 657 C C . ASN A 1 81 ? 8.582 0.286 -12.327 1.00 72.44 81 ASN A C 1
ATOM 659 O O . ASN A 1 81 ? 7.755 0.659 -11.494 1.00 72.44 81 ASN A O 1
ATOM 663 N N . GLY A 1 82 ? 8.815 -1.011 -12.547 1.00 73.19 82 GLY A N 1
ATOM 664 C CA . GLY A 1 82 ? 8.205 -2.076 -11.762 1.00 73.19 82 GLY A CA 1
ATOM 665 C C . GLY A 1 82 ? 8.589 -1.980 -10.283 1.00 73.19 82 GLY A C 1
ATOM 666 O O . GLY A 1 82 ? 9.773 -1.898 -9.927 1.00 73.19 82 GLY A O 1
ATOM 667 N N . ILE A 1 83 ? 7.578 -2.016 -9.415 1.00 79.56 83 ILE A N 1
ATOM 668 C CA . ILE A 1 83 ? 7.746 -2.069 -7.961 1.00 79.56 83 ILE A CA 1
ATOM 669 C C . ILE A 1 83 ? 7.131 -3.351 -7.406 1.00 79.56 83 ILE A C 1
ATOM 671 O O . ILE A 1 83 ? 6.222 -3.930 -7.999 1.00 79.56 83 ILE A O 1
ATOM 675 N N . CYS A 1 84 ? 7.6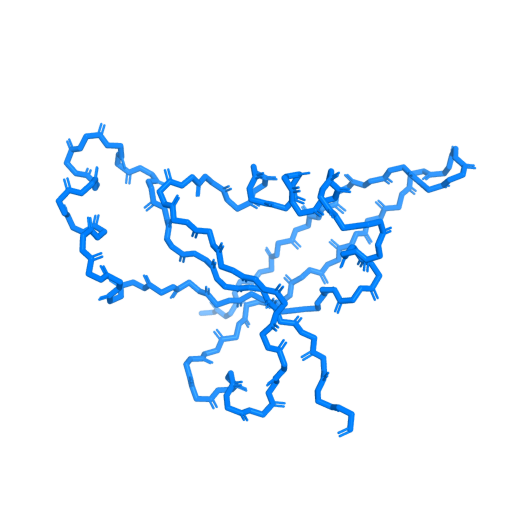25 -3.782 -6.252 1.00 86.44 84 CYS A N 1
ATOM 676 C CA . CYS A 1 84 ? 6.907 -4.699 -5.386 1.00 86.44 84 CYS A CA 1
ATOM 677 C C . CYS A 1 84 ? 6.412 -3.891 -4.195 1.00 86.44 84 CYS A C 1
ATOM 679 O O . CYS A 1 84 ? 7.196 -3.187 -3.558 1.00 86.44 84 CYS A O 1
ATOM 681 N N . VAL A 1 85 ? 5.110 -3.943 -3.935 1.00 87.94 85 VAL A N 1
ATOM 682 C CA . VAL A 1 85 ? 4.484 -3.182 -2.861 1.00 87.94 85 VAL A CA 1
ATOM 683 C C . VAL A 1 85 ? 3.578 -4.072 -2.035 1.00 87.94 85 VAL A C 1
ATOM 685 O O . VAL A 1 85 ? 2.7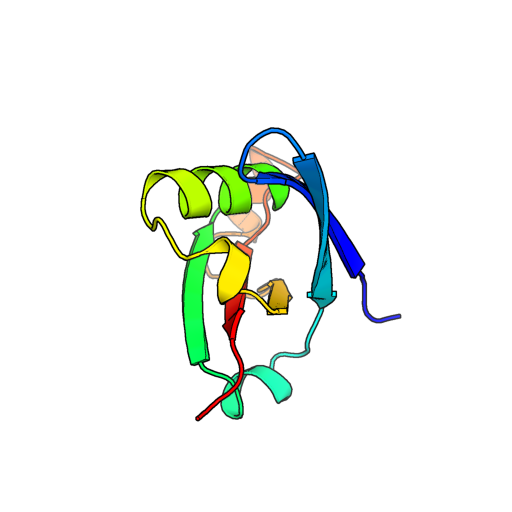92 -4.865 -2.552 1.00 87.94 85 VAL A O 1
ATOM 688 N N . GLU A 1 86 ? 3.669 -3.900 -0.729 1.00 91.50 86 GLU A N 1
ATOM 689 C CA . GLU A 1 86 ? 2.794 -4.523 0.247 1.00 91.50 86 GLU A CA 1
ATOM 690 C C . GLU A 1 86 ? 1.961 -3.448 0.934 1.00 91.50 86 GLU A C 1
ATOM 692 O O . GLU A 1 86 ? 2.477 -2.392 1.297 1.00 91.50 86 GLU A O 1
ATOM 697 N N . PHE A 1 87 ? 0.675 -3.718 1.137 1.00 92.38 87 PHE A N 1
ATOM 698 C CA . PHE A 1 87 ? -0.258 -2.808 1.794 1.00 92.38 87 PHE A CA 1
ATOM 699 C C . PHE A 1 87 ? -0.640 -3.322 3.170 1.00 92.38 87 PHE A C 1
ATOM 701 O O . PHE A 1 87 ? -0.897 -4.511 3.355 1.00 92.38 87 PHE A O 1
ATOM 708 N N . TYR A 1 88 ? -0.748 -2.408 4.128 1.00 94.50 88 TYR A N 1
ATOM 709 C CA . TYR A 1 88 ? -0.910 -2.751 5.532 1.00 94.50 88 TYR A CA 1
ATOM 710 C C . TYR A 1 88 ? -1.982 -1.913 6.232 1.00 94.50 88 TYR A C 1
ATOM 712 O O . TYR A 1 88 ? -2.178 -0.731 5.927 1.00 94.50 88 TYR A O 1
ATOM 720 N N . SER A 1 89 ? -2.624 -2.518 7.234 1.00 94.88 89 SER A N 1
ATOM 721 C CA . SER A 1 89 ? -3.434 -1.833 8.247 1.00 94.88 89 SER A CA 1
ATOM 722 C C . SER A 1 89 ? -2.752 -1.854 9.614 1.00 94.88 89 SER A C 1
ATOM 724 O O . SER A 1 89 ? -1.750 -2.542 9.826 1.00 94.88 89 SER A O 1
ATOM 726 N N . ASP A 1 90 ? -3.333 -1.142 10.578 1.00 94.19 90 ASP A N 1
ATOM 727 C CA . ASP A 1 90 ? -2.968 -1.325 11.981 1.00 94.19 90 ASP A CA 1
ATOM 728 C C . ASP A 1 90 ? -3.240 -2.755 12.449 1.00 94.19 90 ASP A C 1
ATOM 730 O O . ASP A 1 90 ? -4.170 -3.424 11.980 1.00 94.19 90 ASP A O 1
ATOM 734 N N . LYS A 1 91 ? -2.400 -3.208 13.380 1.00 87.88 91 LYS A N 1
ATOM 735 C CA . LYS A 1 91 ? -2.633 -4.419 14.158 1.00 87.88 91 LYS A CA 1
ATOM 736 C C . LYS A 1 91 ? -3.714 -4.103 15.190 1.00 87.88 91 LYS A C 1
ATOM 738 O O . LYS A 1 91 ? -3.643 -3.056 15.831 1.00 87.88 91 LYS A O 1
ATOM 743 N N . LYS A 1 92 ? -4.744 -4.948 15.241 1.00 73.81 92 LYS A N 1
ATOM 744 C CA . LYS A 1 92 ? -5.794 -4.856 16.259 1.00 73.81 92 LYS A CA 1
ATOM 745 C C . LYS A 1 92 ? -5.240 -5.202 17.632 1.00 73.81 92 LYS A C 1
ATOM 747 O O . LYS A 1 92 ? -4.298 -6.028 17.674 1.00 73.81 92 LYS A O 1
#

Secondary structure (DSSP, 8-state):
---EEEEEEEETTEEEEEEEEE--TTGGGGEEEEEEEEEE-HHHHHHHHHHH-TTHHHH--EEEE-TT-TTHHHHTTT-TT-EEEEEEEE--

Radius of gyration: 13.49 Å; chains: 1; bounding box: 37×25×35 Å

pLDDT: mean 82.82, std 9.11, range [47.53, 95.19]